Protein AF-A0A920DNC6-F1 (afdb_monomer)

Secondary structure (DSSP, 8-state):
-HHHHHHHHHHHHHHHHHHHHHHHHHHHHHHH-S---EES-HHHHHHHHHHHHHHHHHHHHHHHHHHH-STTS--EE-PPTTTTS---

Mean predicted aligned error: 9.61 Å

pLDDT: mean 72.64, std 10.64, range [41.84, 86.62]

Solvent-accessible surface area (backbone atoms only — not comparable to full-atom values): 5074 Å² total; per-residue (Å²): 112,69,69,60,52,51,53,53,51,43,53,52,50,41,53,53,52,51,48,54,53,47,49,49,42,68,70,44,40,81,77,56,56,89,62,54,48,34,42,62,42,58,68,55,43,28,51,50,23,36,72,72,57,33,52,71,54,5,48,54,52,30,50,54,48,50,74,41,52,43,97,90,42,70,68,48,79,62,75,60,86,69,78,86,62,80,87,127

Radius of gyration: 14.3 Å; Cα contacts (8 Å, |Δi|>4): 68; chains: 1; bounding box: 39×27×36 Å

Foldseek 3Di:
DVVVVVQVVQQVVLVVVLVVVVVCCVVCVVVPDQLQLEPPRLNVQLVVLCVQPNRPRSVVRSVVSVVQSDPPHHHYYDHRPRPPPDDD

Structure (mmCIF, N/CA/C/O backbone):
data_AF-A0A920DNC6-F1
#
_entry.id   AF-A0A920DNC6-F1
#
loop_
_atom_site.group_PDB
_atom_site.id
_atom_site.type_symbol
_atom_site.label_atom_id
_atom_site.label_alt_id
_atom_site.label_comp_id
_atom_site.label_asym_id
_atom_site.label_entity_id
_atom_site.label_seq_id
_atom_site.pdbx_PDB_ins_code
_atom_site.Cartn_x
_atom_site.Cartn_y
_atom_site.Cartn_z
_atom_site.occupancy
_atom_site.B_iso_or_equiv
_atom_site.auth_seq_id
_atom_site.auth_comp_id
_atom_site.auth_asym_id
_atom_site.auth_atom_id
_atom_site.pdbx_PDB_model_num
ATOM 1 N N . MET A 1 1 ? -18.437 13.880 20.005 1.00 51.56 1 MET A N 1
ATOM 2 C CA . MET A 1 1 ? -18.420 14.890 18.917 1.00 51.56 1 MET A CA 1
ATOM 3 C C . MET A 1 1 ? -17.036 15.040 18.281 1.00 51.56 1 MET A C 1
ATOM 5 O O . MET A 1 1 ? -16.932 14.876 17.072 1.00 51.56 1 MET A O 1
ATOM 9 N N . LEU A 1 2 ? -15.969 15.233 19.071 1.00 55.44 2 LEU A N 1
ATOM 10 C CA . LEU A 1 2 ? -14.588 15.382 18.574 1.00 55.44 2 LEU A CA 1
ATOM 11 C C . LEU A 1 2 ? -14.091 14.182 17.737 1.00 55.44 2 LEU A C 1
ATOM 13 O O . LEU A 1 2 ? -13.520 14.370 16.669 1.00 55.44 2 LEU A O 1
ATOM 17 N N . HIS A 1 3 ? -14.405 12.949 18.155 1.00 56.19 3 HIS A N 1
ATOM 18 C CA . HIS A 1 3 ? -14.049 11.725 17.418 1.00 56.19 3 HIS A CA 1
ATOM 19 C C . HIS A 1 3 ? -14.661 11.641 16.006 1.00 56.19 3 HIS A C 1
ATOM 21 O O . HIS A 1 3 ? -13.996 11.190 15.080 1.00 56.19 3 HIS A O 1
ATOM 27 N N . ASN A 1 4 ? -15.897 12.113 15.799 1.00 58.62 4 ASN A N 1
ATOM 28 C CA . ASN A 1 4 ? -16.531 12.085 14.473 1.00 58.62 4 ASN A CA 1
ATOM 29 C C . ASN A 1 4 ? -15.981 13.163 13.535 1.00 58.62 4 ASN A C 1
ATOM 31 O O . ASN A 1 4 ? -15.896 12.937 12.328 1.00 58.62 4 ASN A O 1
ATOM 35 N N . LEU A 1 5 ? -15.581 14.312 14.083 1.00 60.97 5 LEU A N 1
ATOM 36 C CA . LEU A 1 5 ? -14.955 15.373 13.302 1.00 60.97 5 LEU A CA 1
ATOM 37 C C . LEU A 1 5 ? -13.560 14.943 12.831 1.00 60.97 5 LEU A C 1
ATOM 39 O O . LEU A 1 5 ? -13.254 15.062 11.648 1.00 60.97 5 LEU A O 1
ATOM 43 N N . ILE A 1 6 ? -12.770 14.338 13.727 1.00 66.31 6 ILE A N 1
ATOM 44 C CA . ILE A 1 6 ? -11.460 13.753 13.409 1.00 66.31 6 ILE A CA 1
ATOM 45 C C . ILE A 1 6 ? -11.608 12.654 12.350 1.00 66.31 6 ILE A C 1
ATOM 47 O O . ILE A 1 6 ? -10.890 12.674 11.359 1.00 66.31 6 ILE A O 1
ATOM 51 N N . ASN A 1 7 ? -12.590 11.755 12.478 1.00 67.94 7 ASN A N 1
ATOM 52 C CA . ASN A 1 7 ? -12.816 10.691 11.494 1.00 67.94 7 ASN A CA 1
ATOM 53 C C . ASN A 1 7 ? -13.163 11.219 10.090 1.00 67.94 7 ASN A C 1
ATOM 55 O O . ASN A 1 7 ? -12.720 10.654 9.088 1.00 67.94 7 ASN A O 1
ATOM 59 N N . ASN A 1 8 ? -13.949 12.295 9.991 1.00 69.06 8 ASN A N 1
ATOM 60 C CA . ASN A 1 8 ? -14.268 12.913 8.701 1.00 69.06 8 ASN A CA 1
ATOM 61 C C . ASN A 1 8 ? -13.074 13.668 8.108 1.00 69.06 8 ASN A C 1
ATOM 63 O O . ASN A 1 8 ? -12.836 13.576 6.903 1.00 69.06 8 ASN A O 1
ATOM 67 N N . LEU A 1 9 ? -12.296 14.354 8.946 1.00 73.12 9 LEU A N 1
ATOM 68 C CA . LEU A 1 9 ? -11.082 15.042 8.517 1.00 73.12 9 LEU A CA 1
ATOM 69 C C . LEU A 1 9 ? -10.020 14.045 8.040 1.00 73.12 9 LEU A C 1
ATOM 71 O O . LEU A 1 9 ? -9.413 14.241 6.990 1.00 73.12 9 LEU A O 1
ATOM 75 N N . GLU A 1 10 ? -9.863 12.929 8.757 1.00 72.69 10 GLU A N 1
ATOM 76 C CA . GLU A 1 10 ? -8.960 11.849 8.374 1.00 72.69 10 GLU A CA 1
ATOM 77 C C . GLU A 1 10 ? -9.360 11.258 7.018 1.00 72.69 10 GLU A C 1
ATOM 79 O O . GLU A 1 10 ? -8.511 11.146 6.137 1.00 72.69 10 GLU A O 1
ATOM 84 N N . LYS A 1 11 ? -10.648 10.977 6.776 1.00 69.31 11 LYS A N 1
ATOM 85 C CA . LYS A 1 11 ? -11.131 10.522 5.455 1.00 69.31 11 LYS A CA 1
ATOM 86 C C . LYS A 1 11 ? -10.823 11.512 4.332 1.00 69.31 11 LYS A C 1
ATOM 88 O O . LYS A 1 11 ? -10.498 11.092 3.219 1.00 69.31 11 LYS A O 1
ATOM 93 N N . TYR A 1 12 ? -10.931 12.809 4.605 1.00 80.88 12 TYR A N 1
ATOM 94 C CA . TYR A 1 12 ? -10.618 13.845 3.626 1.00 80.88 12 TYR A CA 1
ATOM 95 C C . TYR A 1 12 ? -9.120 13.857 3.300 1.00 80.88 12 TYR A C 1
ATOM 97 O O . TYR A 1 12 ? -8.731 13.857 2.131 1.00 80.88 12 TYR A O 1
ATOM 105 N N . PHE A 1 13 ? -8.282 13.741 4.329 1.00 79.06 13 PHE A N 1
ATOM 106 C CA . PHE A 1 13 ? -6.834 13.658 4.184 1.00 79.06 13 PHE A CA 1
ATOM 107 C C . PHE A 1 13 ? -6.390 12.387 3.447 1.00 79.06 13 PHE A C 1
ATOM 109 O O . PHE A 1 13 ? -5.504 12.470 2.600 1.00 79.06 13 PHE A O 1
ATOM 116 N N . VAL A 1 14 ? -7.052 11.235 3.670 1.00 71.06 14 VAL A N 1
ATOM 117 C CA . VAL A 1 14 ? -6.819 9.998 2.886 1.00 71.06 14 VAL A CA 1
ATOM 118 C C . VAL A 1 14 ? -6.967 10.304 1.404 1.00 71.06 14 VAL A C 1
ATOM 120 O O . VAL A 1 14 ? -6.132 9.908 0.598 1.00 71.06 14 VAL A O 1
ATOM 123 N N . LYS A 1 15 ? -8.063 10.977 1.042 1.00 74.62 15 LYS A N 1
ATOM 124 C CA . LYS A 1 15 ? -8.422 11.267 -0.347 1.00 74.62 15 LYS A CA 1
ATOM 125 C C . LYS A 1 15 ? -7.389 12.168 -1.008 1.00 74.62 15 LYS A C 1
ATOM 127 O O . LYS A 1 15 ? -6.984 11.885 -2.131 1.00 74.62 15 LYS A O 1
ATOM 132 N N . VAL A 1 16 ? -6.940 13.200 -0.298 1.00 79.50 16 VAL A N 1
ATOM 133 C CA . VAL A 1 16 ? -5.881 14.098 -0.773 1.00 79.50 16 VAL A CA 1
ATOM 134 C C . VAL A 1 16 ? -4.567 13.333 -0.937 1.00 79.50 16 VAL A C 1
ATOM 136 O O . VAL A 1 16 ? -3.936 13.418 -1.986 1.00 79.50 16 VAL A O 1
ATOM 139 N N . LEU A 1 17 ? -4.180 12.510 0.038 1.00 71.50 17 LEU A N 1
ATOM 140 C CA . LEU A 1 17 ? -2.941 11.736 -0.037 1.00 71.50 17 LEU A CA 1
ATOM 141 C C . LEU A 1 17 ? -2.976 10.700 -1.171 1.00 71.50 17 LEU A C 1
ATOM 143 O O . LEU A 1 17 ? -2.018 10.573 -1.929 1.00 71.50 17 LEU A O 1
ATOM 147 N N . LEU A 1 18 ? -4.105 10.005 -1.339 1.00 72.19 18 LEU A N 1
ATOM 148 C CA . LEU A 1 18 ? -4.348 9.103 -2.466 1.00 72.19 18 LEU A CA 1
ATOM 149 C C . LEU A 1 18 ? -4.256 9.834 -3.800 1.00 72.19 18 LEU A C 1
ATOM 151 O O . LEU A 1 18 ? -3.719 9.276 -4.750 1.00 72.19 18 LEU A O 1
ATOM 155 N N . PHE A 1 19 ? -4.761 11.063 -3.879 1.00 77.19 19 PHE A N 1
ATOM 156 C CA . PHE A 1 19 ? -4.678 11.880 -5.081 1.00 77.19 19 PHE A CA 1
ATOM 157 C C . PHE A 1 19 ? -3.223 12.197 -5.443 1.00 77.19 19 PHE A C 1
ATOM 159 O O . PHE A 1 19 ? -2.821 11.944 -6.575 1.00 77.19 19 PHE A O 1
ATOM 166 N N . PHE A 1 20 ? -2.403 12.623 -4.477 1.00 72.75 20 PHE A N 1
ATOM 167 C CA . PHE A 1 20 ? -0.967 12.837 -4.696 1.00 72.75 20 PHE A CA 1
ATOM 168 C C . PHE A 1 20 ? -0.233 11.551 -5.088 1.00 72.75 20 PHE A C 1
ATOM 170 O O . PHE A 1 20 ? 0.548 11.560 -6.036 1.00 72.75 20 PHE A O 1
ATOM 177 N N . ILE A 1 21 ? -0.518 10.429 -4.420 1.00 70.19 21 ILE A N 1
ATOM 178 C CA . ILE A 1 21 ? 0.061 9.120 -4.764 1.00 70.19 21 ILE A CA 1
ATOM 179 C C . ILE A 1 21 ? -0.340 8.704 -6.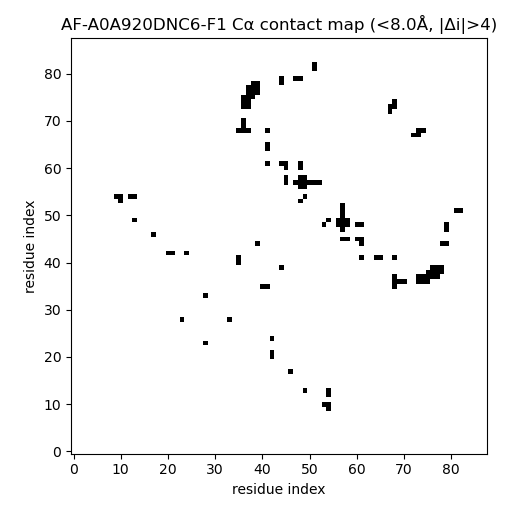183 1.00 70.19 21 ILE A C 1
ATOM 181 O O . ILE A 1 21 ? 0.472 8.137 -6.912 1.00 70.19 21 ILE A O 1
ATOM 185 N N . ASN A 1 22 ? -1.576 8.982 -6.597 1.00 67.94 22 ASN A N 1
ATOM 186 C CA . ASN A 1 22 ? -2.070 8.622 -7.920 1.00 67.94 22 ASN A CA 1
ATOM 187 C C . ASN A 1 22 ? -1.510 9.545 -9.010 1.00 67.94 22 ASN A C 1
ATOM 189 O O . ASN A 1 22 ? -1.178 9.056 -10.080 1.00 67.94 22 ASN A O 1
ATOM 193 N N . ILE A 1 23 ? -1.316 10.839 -8.733 1.00 73.88 23 ILE A N 1
ATOM 194 C CA . ILE A 1 23 ? -0.561 11.741 -9.615 1.00 73.88 23 ILE A CA 1
ATOM 195 C C . ILE A 1 23 ? 0.870 11.234 -9.758 1.00 73.88 23 ILE A C 1
ATOM 197 O O . ILE A 1 23 ? 1.341 11.050 -10.875 1.00 73.88 23 ILE A O 1
ATOM 201 N N . TYR A 1 24 ? 1.540 10.921 -8.648 1.00 68.44 24 TYR A N 1
ATOM 202 C CA . TYR A 1 24 ? 2.894 10.379 -8.692 1.00 68.44 24 TYR A CA 1
ATOM 203 C C . TYR A 1 24 ? 2.933 9.083 -9.505 1.00 68.44 24 TYR A C 1
ATOM 205 O O . TYR A 1 24 ? 3.781 8.924 -10.370 1.00 68.44 24 TYR A O 1
ATOM 213 N N . LYS A 1 25 ? 1.956 8.187 -9.325 1.00 64.50 25 LYS A N 1
ATOM 214 C CA . LYS A 1 25 ? 1.811 6.991 -10.155 1.00 64.50 25 LYS A CA 1
ATOM 215 C C . LYS A 1 25 ? 1.603 7.349 -11.628 1.00 64.50 25 LYS A C 1
ATOM 217 O O . LYS A 1 25 ? 2.307 6.821 -12.463 1.00 64.50 25 LYS A O 1
ATOM 222 N N . VAL A 1 26 ? 0.681 8.226 -11.992 1.00 62.88 26 VAL A N 1
ATOM 223 C CA . VAL A 1 26 ? 0.377 8.503 -13.407 1.00 62.88 26 VAL A CA 1
ATOM 224 C C . VAL A 1 26 ? 1.536 9.204 -14.120 1.00 62.88 26 VAL A C 1
ATOM 226 O O . VAL A 1 26 ? 1.794 8.900 -15.279 1.00 62.88 26 VAL A O 1
ATOM 229 N N . PHE A 1 27 ? 2.271 10.078 -13.431 1.00 66.94 27 PHE A N 1
ATOM 230 C CA . PHE A 1 27 ? 3.400 10.806 -14.013 1.00 66.94 27 PHE A CA 1
ATOM 231 C C . PHE A 1 27 ? 4.719 10.018 -13.967 1.00 66.94 27 PHE 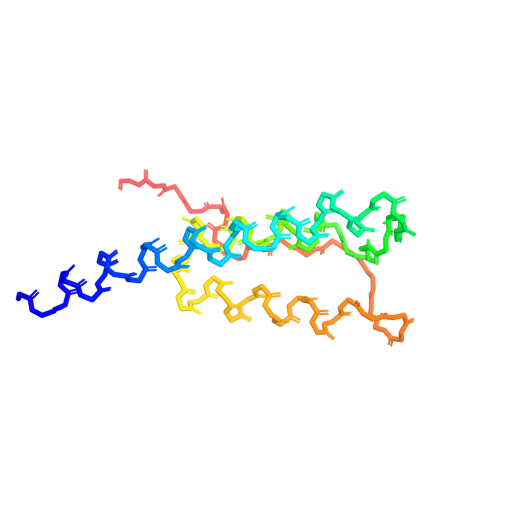A C 1
ATOM 233 O O . PHE A 1 27 ? 5.482 10.064 -14.927 1.00 66.94 27 PHE A O 1
ATOM 240 N N . ILE A 1 28 ? 4.990 9.269 -12.890 1.00 63.06 28 ILE A N 1
ATOM 241 C CA . ILE A 1 28 ? 6.255 8.530 -12.705 1.00 63.06 28 ILE A CA 1
ATOM 242 C C . ILE A 1 28 ? 6.134 7.066 -13.158 1.00 63.06 28 ILE A C 1
ATOM 244 O O . ILE A 1 28 ? 7.086 6.533 -13.715 1.00 63.06 28 ILE A O 1
ATOM 248 N N . SER A 1 29 ? 4.990 6.388 -12.983 1.00 64.56 29 SER A N 1
ATOM 249 C CA . SER A 1 29 ? 4.818 4.974 -13.385 1.00 64.56 29 SER A CA 1
ATOM 250 C C . SER A 1 29 ? 5.075 4.680 -14.866 1.00 64.56 29 SER A C 1
ATOM 252 O O . SER A 1 29 ? 5.612 3.599 -15.110 1.00 64.56 29 SER A O 1
ATOM 254 N N . PRO A 1 30 ? 4.732 5.537 -15.854 1.00 58.97 30 PRO A N 1
ATOM 255 C CA . PRO A 1 30 ? 5.114 5.265 -17.241 1.00 58.97 30 PRO A CA 1
ATOM 256 C C . PRO A 1 30 ? 6.632 5.348 -17.445 1.00 58.97 30 PRO A C 1
ATOM 258 O O . PRO A 1 30 ? 7.162 4.669 -18.315 1.00 58.97 30 PRO A O 1
ATOM 261 N N . TYR A 1 31 ? 7.335 6.119 -16.611 1.00 58.22 31 TYR A N 1
ATOM 262 C CA . TYR A 1 31 ? 8.787 6.280 -16.671 1.00 58.22 31 TYR A CA 1
ATOM 263 C C . TYR A 1 31 ? 9.554 5.225 -15.851 1.00 58.22 31 TYR A C 1
ATOM 265 O O . TYR A 1 31 ? 10.731 4.9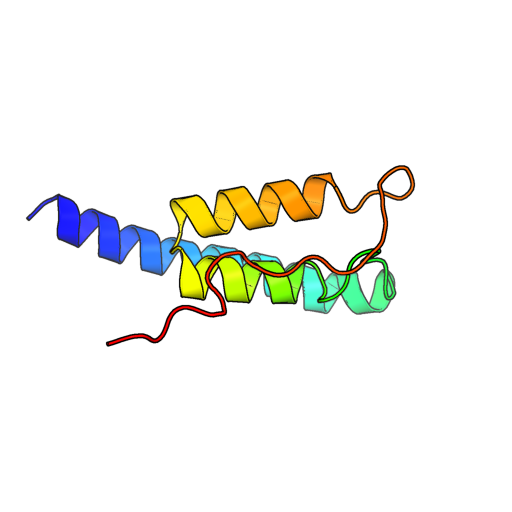84 -16.097 1.00 58.22 31 TYR A O 1
ATOM 273 N N . LEU A 1 32 ? 8.897 4.587 -14.873 1.00 57.44 32 LEU A N 1
ATOM 274 C CA . LEU A 1 32 ? 9.530 3.687 -13.901 1.00 57.44 32 LEU A CA 1
ATOM 275 C C . LEU A 1 32 ? 9.250 2.187 -14.134 1.00 57.44 32 LEU A C 1
ATOM 277 O O . LEU A 1 32 ? 9.792 1.353 -13.411 1.00 57.44 32 LEU A O 1
ATOM 281 N N . GLY A 1 33 ? 8.420 1.825 -15.119 1.00 58.62 33 GLY A N 1
ATOM 282 C CA . GLY A 1 33 ? 8.064 0.430 -15.416 1.00 58.62 33 GLY A CA 1
ATOM 283 C C . GLY A 1 33 ? 7.340 -0.293 -14.264 1.00 58.62 33 GLY A C 1
ATOM 284 O O . GLY A 1 33 ? 6.924 0.318 -13.276 1.00 58.62 33 GLY A O 1
ATOM 285 N N . GLN A 1 34 ? 7.176 -1.621 -14.366 1.00 58.75 34 GLN A N 1
ATOM 286 C CA . GLN A 1 34 ? 6.652 -2.471 -13.280 1.00 58.75 34 GLN A CA 1
ATOM 287 C C . GLN A 1 34 ? 7.687 -2.638 -12.148 1.00 58.75 34 GLN A C 1
ATOM 289 O O . GLN A 1 34 ? 8.113 -3.740 -11.828 1.00 58.75 34 GLN A O 1
ATOM 294 N N . ASN A 1 35 ? 8.088 -1.541 -11.501 1.00 63.81 35 ASN A N 1
ATOM 295 C CA . ASN A 1 35 ? 9.074 -1.563 -10.413 1.00 63.81 35 ASN A CA 1
ATOM 296 C C . ASN A 1 35 ? 8.519 -2.127 -9.089 1.00 63.81 35 ASN A C 1
ATOM 298 O O . ASN A 1 35 ? 9.237 -2.270 -8.098 1.00 63.81 35 ASN A O 1
ATOM 302 N N . CYS A 1 36 ? 7.220 -2.443 -9.046 1.00 71.62 36 CYS A N 1
ATOM 303 C CA . CYS A 1 36 ? 6.620 -3.132 -7.912 1.00 71.62 36 CYS A CA 1
ATOM 304 C C . CYS A 1 36 ? 7.049 -4.600 -7.911 1.00 71.62 36 CYS A C 1
ATOM 306 O O . CYS A 1 36 ? 6.470 -5.422 -8.611 1.00 71.62 36 CYS A O 1
ATOM 308 N N . ARG A 1 37 ? 8.018 -4.934 -7.057 1.00 75.19 37 ARG A N 1
ATOM 309 C CA . ARG A 1 37 ? 8.485 -6.313 -6.842 1.00 75.19 37 ARG A CA 1
ATOM 310 C C . ARG A 1 37 ? 7.455 -7.225 -6.165 1.00 75.19 37 ARG A C 1
ATOM 312 O O . ARG A 1 37 ? 7.648 -8.438 -6.112 1.00 75.19 37 ARG A O 1
ATOM 319 N N . TYR A 1 38 ? 6.385 -6.646 -5.620 1.00 78.25 38 TYR A N 1
ATOM 320 C CA . TYR A 1 38 ? 5.301 -7.379 -4.978 1.00 78.25 38 TYR A CA 1
ATOM 321 C C . TYR A 1 38 ? 3.984 -7.258 -5.745 1.00 78.25 38 TYR A C 1
ATOM 323 O O . TYR A 1 38 ? 3.639 -6.180 -6.235 1.00 78.25 38 TYR A O 1
ATOM 331 N N . HIS A 1 39 ? 3.214 -8.346 -5.749 1.00 79.62 39 HIS A N 1
ATOM 332 C CA . HIS A 1 39 ? 1.853 -8.410 -6.269 1.00 79.62 39 HIS A CA 1
ATOM 333 C C . HIS A 1 39 ? 0.824 -8.445 -5.123 1.00 79.62 39 HIS A C 1
ATOM 335 O O . HIS A 1 39 ? 1.039 -9.137 -4.129 1.00 79.62 39 HIS A O 1
ATOM 341 N N . PRO A 1 40 ? -0.301 -7.716 -5.223 1.00 79.38 40 PRO A N 1
ATOM 342 C CA . PRO A 1 40 ? 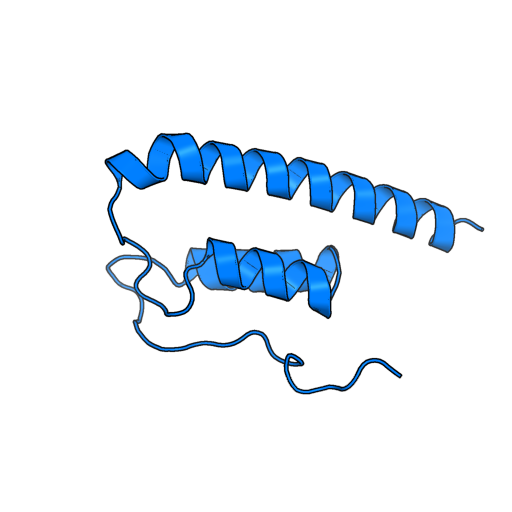-0.588 -6.655 -6.190 1.00 79.38 40 PRO A CA 1
ATOM 343 C C . PRO A 1 40 ? 0.330 -5.430 -5.986 1.00 79.38 40 PRO A C 1
ATOM 345 O O . PRO A 1 40 ? 1.012 -5.319 -4.966 1.00 79.38 40 PRO A O 1
ATOM 348 N N . THR A 1 41 ? 0.353 -4.513 -6.964 1.00 83.75 41 THR A N 1
ATOM 349 C CA . THR A 1 41 ? 1.241 -3.330 -6.939 1.00 83.75 41 THR A CA 1
ATOM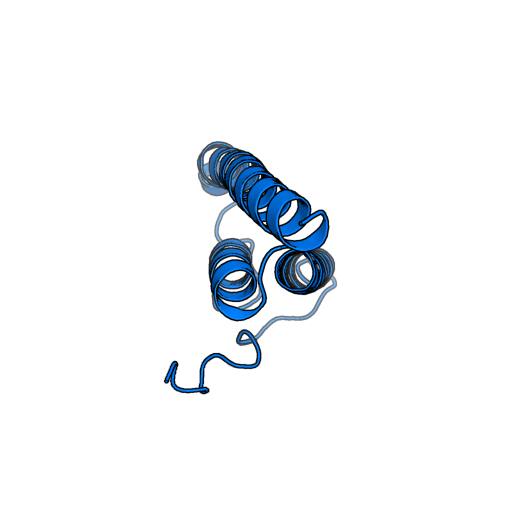 350 C C . THR A 1 41 ? 1.101 -2.525 -5.641 1.00 83.75 41 THR A C 1
ATOM 352 O O . THR A 1 41 ? 0.010 -2.472 -5.069 1.00 83.75 41 THR A O 1
ATOM 355 N N . CYS A 1 42 ? 2.153 -1.817 -5.210 1.00 79.75 42 CYS A N 1
ATOM 356 C CA . CYS A 1 42 ? 2.131 -0.993 -3.990 1.00 79.75 42 CYS A CA 1
ATOM 357 C C . CYS A 1 42 ? 0.954 -0.004 -3.962 1.00 79.75 42 CYS A C 1
ATOM 359 O O . CYS A 1 42 ? 0.355 0.214 -2.915 1.00 79.75 42 CYS A O 1
ATOM 361 N N . SER A 1 43 ? 0.577 0.546 -5.121 1.00 77.69 43 SER A N 1
ATOM 362 C CA . SER A 1 43 ? -0.584 1.437 -5.251 1.00 77.69 43 SER A CA 1
ATOM 363 C C . SER A 1 43 ? -1.927 0.730 -5.030 1.00 77.69 43 SER A C 1
ATOM 365 O O . SER A 1 43 ? -2.819 1.279 -4.386 1.00 77.69 43 SER A O 1
ATOM 367 N N . THR A 1 44 ? -2.068 -0.499 -5.534 1.00 82.56 44 THR A N 1
ATOM 368 C CA . THR A 1 44 ? -3.263 -1.325 -5.333 1.00 82.56 44 THR A CA 1
ATOM 369 C C . THR A 1 44 ? -3.369 -1.741 -3.872 1.00 82.56 44 THR A C 1
ATOM 371 O O . THR A 1 44 ? -4.425 -1.573 -3.272 1.00 82.56 44 THR A O 1
ATOM 374 N N . TYR A 1 45 ? -2.255 -2.187 -3.284 1.00 86.06 45 TYR A N 1
ATOM 375 C CA . TYR A 1 45 ? -2.178 -2.517 -1.865 1.00 86.06 45 TYR A CA 1
ATOM 376 C C . TYR A 1 45 ? -2.540 -1.315 -0.992 1.00 86.06 45 TYR A C 1
ATOM 378 O O . TYR A 1 45 ? -3.318 -1.448 -0.056 1.00 86.06 45 TYR A O 1
ATOM 386 N N . ALA A 1 46 ? -2.037 -0.123 -1.328 1.00 83.19 46 ALA A N 1
ATOM 387 C CA . ALA A 1 46 ? -2.341 1.083 -0.571 1.00 83.19 46 ALA A CA 1
ATOM 388 C C . ALA A 1 46 ? -3.828 1.446 -0.617 1.00 83.19 46 ALA A C 1
ATOM 390 O O . ALA A 1 46 ? -4.427 1.776 0.407 1.00 83.19 46 ALA A O 1
ATOM 391 N N . LYS A 1 47 ? -4.445 1.328 -1.798 1.00 82.00 47 LYS A N 1
ATOM 392 C CA . LYS A 1 47 ? -5.883 1.541 -1.971 1.00 82.00 47 LYS A CA 1
ATOM 393 C C . LYS A 1 47 ? -6.697 0.554 -1.131 1.00 82.00 47 LYS A C 1
ATOM 395 O O . LYS A 1 47 ? -7.581 0.986 -0.397 1.00 82.00 47 LYS A O 1
ATOM 400 N N . GLU A 1 48 ? -6.381 -0.737 -1.201 1.00 84.69 48 GLU A N 1
ATOM 401 C CA . GLU A 1 48 ? -7.065 -1.771 -0.413 1.00 84.69 48 GLU A CA 1
ATOM 402 C C . GLU A 1 48 ? -6.855 -1.565 1.096 1.00 84.69 48 GLU A C 1
ATOM 404 O O . GLU A 1 48 ? -7.814 -1.612 1.864 1.00 84.69 48 GLU A O 1
ATOM 409 N N . ALA A 1 49 ? -5.635 -1.239 1.531 1.00 86.31 49 ALA A N 1
ATOM 410 C CA . ALA A 1 49 ? -5.305 -1.014 2.937 1.00 86.31 49 ALA A CA 1
ATOM 411 C C . ALA A 1 49 ? -6.071 0.173 3.525 1.00 86.31 49 ALA A C 1
ATOM 413 O O . ALA A 1 49 ? -6.583 0.087 4.640 1.00 86.31 49 ALA A O 1
ATOM 414 N N . LEU A 1 50 ? -6.204 1.259 2.763 1.00 82.50 50 LEU A N 1
ATOM 415 C CA . LEU A 1 50 ? -7.004 2.421 3.146 1.00 82.50 50 LEU A CA 1
ATOM 416 C C . LEU A 1 50 ? -8.510 2.122 3.159 1.00 82.50 50 LEU A C 1
ATOM 418 O O . LEU A 1 50 ? -9.226 2.668 3.997 1.00 82.50 50 LEU A O 1
ATOM 422 N N . GLN A 1 51 ? -8.996 1.257 2.264 1.00 80.75 51 GLN A N 1
ATOM 423 C CA . GLN A 1 51 ? -10.407 0.857 2.211 1.00 80.75 51 GLN A CA 1
ATOM 424 C C . GLN A 1 51 ? -10.814 -0.113 3.329 1.00 80.75 51 GLN A C 1
ATOM 426 O O . GLN A 1 51 ? -11.962 -0.058 3.772 1.00 80.75 51 GLN A O 1
ATOM 431 N N . ILE A 1 52 ? -9.906 -0.995 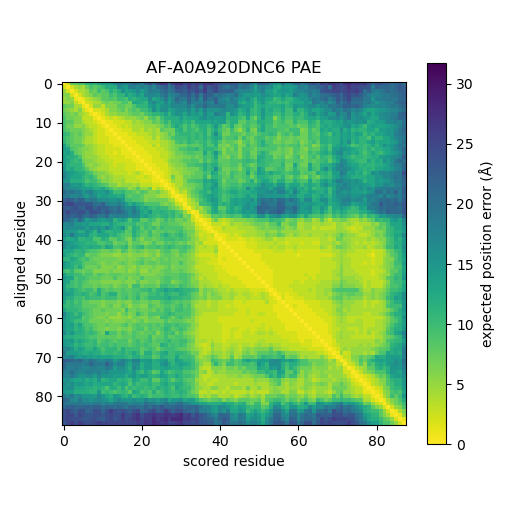3.754 1.00 83.06 52 ILE A N 1
ATOM 432 C CA . ILE A 1 52 ? -10.160 -2.010 4.787 1.00 83.06 52 ILE A CA 1
ATOM 433 C C . ILE A 1 52 ? -9.884 -1.438 6.183 1.00 83.06 52 ILE A C 1
ATOM 435 O O . ILE A 1 52 ? -10.728 -1.536 7.065 1.00 83.06 52 ILE A O 1
ATOM 439 N N . HIS A 1 53 ? -8.735 -0.782 6.383 1.00 82.44 53 HIS A N 1
ATOM 440 C CA . HIS A 1 53 ? -8.274 -0.362 7.714 1.00 82.44 53 HIS A CA 1
ATOM 441 C C . HIS A 1 53 ? -8.436 1.135 8.024 1.00 82.44 53 HIS A C 1
ATOM 443 O O . HIS A 1 53 ? -8.137 1.563 9.142 1.00 82.44 53 HIS A O 1
ATOM 449 N N . GLY A 1 54 ? -8.864 1.954 7.060 1.00 81.19 54 GLY A N 1
ATOM 450 C CA . GLY A 1 54 ? -8.943 3.414 7.207 1.00 81.19 54 GLY A CA 1
ATOM 451 C C . GLY A 1 54 ? -7.582 4.124 7.121 1.00 81.19 54 GLY A C 1
ATOM 452 O O . GLY A 1 54 ? -6.572 3.512 6.779 1.00 81.19 54 GLY A O 1
ATOM 453 N N . LEU A 1 55 ? -7.535 5.432 7.426 1.00 76.50 55 LEU A N 1
ATOM 454 C CA . LEU A 1 55 ? -6.344 6.281 7.220 1.00 76.50 55 LEU A CA 1
ATOM 455 C C . LEU A 1 55 ? -5.121 5.780 7.996 1.00 76.50 55 LEU A C 1
ATOM 457 O O . LEU A 1 55 ? -4.092 5.497 7.394 1.00 76.50 55 LEU A O 1
ATOM 461 N N . ARG A 1 56 ? -5.219 5.671 9.325 1.00 80.31 56 ARG A N 1
ATOM 462 C CA . ARG A 1 56 ? -4.057 5.415 10.194 1.00 80.31 56 ARG A CA 1
ATOM 463 C C . ARG A 1 56 ? -3.369 4.089 9.882 1.00 80.31 56 ARG A C 1
ATOM 465 O O . ARG A 1 56 ? -2.188 4.063 9.543 1.00 80.31 56 ARG A O 1
ATOM 472 N N . LYS A 1 57 ? -4.117 2.986 9.965 1.00 81.94 57 LYS A N 1
ATOM 473 C CA . LYS A 1 57 ? -3.588 1.646 9.672 1.00 81.94 57 LYS A CA 1
ATOM 474 C C . LYS A 1 57 ? -3.316 1.461 8.178 1.00 81.94 57 LYS A C 1
ATOM 476 O O . LYS A 1 57 ? -2.307 0.855 7.831 1.00 81.94 57 LYS A O 1
ATOM 481 N N . GLY A 1 58 ? -4.157 2.014 7.302 1.00 84.38 58 GLY A N 1
ATOM 482 C CA . GLY A 1 58 ? -3.964 1.933 5.857 1.00 84.38 58 GLY A CA 1
ATOM 483 C C . GLY A 1 58 ? -2.676 2.615 5.401 1.00 84.38 58 GLY A C 1
ATOM 484 O O . GLY A 1 58 ? -1.910 2.010 4.656 1.00 84.38 58 GLY A O 1
ATOM 485 N N . ILE A 1 59 ? -2.369 3.816 5.907 1.00 82.62 59 ILE A N 1
ATOM 486 C CA . ILE A 1 59 ? -1.093 4.503 5.649 1.00 82.62 59 ILE A CA 1
ATOM 487 C C . ILE A 1 59 ? 0.077 3.704 6.211 1.00 82.62 59 ILE A C 1
ATOM 489 O O . ILE A 1 59 ? 1.045 3.483 5.489 1.00 82.62 59 ILE A O 1
ATOM 493 N N . ALA A 1 60 ? -0.004 3.236 7.459 1.00 85.44 60 ALA A N 1
ATOM 494 C CA . ALA A 1 60 ? 1.082 2.471 8.070 1.00 85.44 60 ALA A CA 1
ATOM 495 C C . ALA A 1 60 ? 1.423 1.203 7.262 1.00 85.44 60 ALA A C 1
ATOM 497 O O . ALA A 1 60 ? 2.594 0.935 6.993 1.00 85.44 60 ALA A O 1
ATOM 498 N N . LEU A 1 61 ? 0.408 0.456 6.811 1.00 86.62 61 LEU A N 1
ATOM 499 C CA . LEU A 1 61 ? 0.575 -0.724 5.956 1.00 86.62 61 LEU A CA 1
ATOM 500 C C . LEU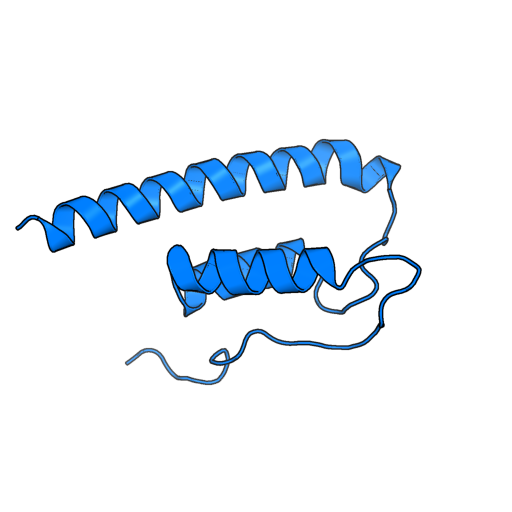 A 1 61 ? 1.136 -0.349 4.576 1.00 86.62 61 LEU A C 1
ATOM 502 O O . LEU A 1 61 ? 2.073 -0.988 4.097 1.00 86.62 61 LEU A O 1
ATOM 506 N N . SER A 1 62 ? 0.614 0.714 3.962 1.00 84.31 62 SER A N 1
ATOM 507 C CA . SER A 1 62 ? 1.063 1.205 2.651 1.00 84.31 62 SER A CA 1
ATOM 508 C C . SER A 1 62 ? 2.526 1.640 2.668 1.00 84.31 62 SER A C 1
ATOM 510 O O . SER A 1 62 ? 3.306 1.215 1.820 1.00 84.31 62 SER A O 1
ATOM 512 N N . LEU A 1 63 ? 2.921 2.448 3.656 1.00 82.44 63 LEU A N 1
ATOM 513 C CA . LEU A 1 63 ? 4.296 2.918 3.824 1.00 82.44 63 LEU A CA 1
ATOM 514 C C . LEU A 1 63 ? 5.241 1.756 4.108 1.00 82.44 63 LEU A C 1
ATOM 516 O O . LEU A 1 63 ? 6.286 1.654 3.473 1.00 82.44 63 LEU A O 1
ATOM 520 N N . LYS A 1 64 ? 4.848 0.824 4.985 1.00 83.44 64 LYS A N 1
ATOM 521 C CA . LYS A 1 64 ? 5.625 -0.391 5.253 1.00 83.44 64 LYS A CA 1
ATOM 522 C C . LYS A 1 64 ? 5.850 -1.211 3.980 1.00 83.44 64 LYS A C 1
ATOM 524 O O . LYS A 1 64 ? 6.938 -1.747 3.788 1.00 83.44 64 LYS A O 1
ATOM 529 N N . ARG A 1 65 ? 4.850 -1.296 3.097 1.00 82.62 65 ARG A N 1
ATOM 530 C CA . ARG A 1 65 ? 4.953 -1.992 1.806 1.00 82.62 65 ARG A CA 1
ATOM 531 C C . ARG A 1 65 ? 5.876 -1.260 0.832 1.00 82.62 65 ARG A C 1
ATOM 533 O O . ARG A 1 65 ? 6.699 -1.909 0.195 1.00 82.62 65 ARG A O 1
ATOM 540 N N . ILE A 1 66 ? 5.777 0.068 0.743 1.00 78.94 66 ILE A N 1
ATOM 541 C CA . ILE A 1 66 ? 6.645 0.897 -0.109 1.00 78.94 66 ILE A CA 1
ATOM 542 C C . ILE A 1 66 ? 8.100 0.811 0.368 1.00 78.94 66 ILE A C 1
ATOM 544 O O . ILE A 1 66 ? 8.979 0.543 -0.444 1.00 78.94 66 ILE A O 1
ATOM 548 N N . SER A 1 67 ? 8.353 0.914 1.678 1.00 76.56 67 SER A N 1
ATOM 549 C CA . SER A 1 67 ? 9.694 0.740 2.256 1.00 76.56 67 SER A CA 1
ATOM 550 C C . SER A 1 67 ? 10.291 -0.642 2.020 1.00 76.56 67 SER A C 1
ATOM 552 O O . SER A 1 67 ? 11.507 -0.753 2.019 1.00 76.56 67 SER A O 1
ATOM 554 N N . LYS A 1 68 ? 9.474 -1.685 1.816 1.00 75.81 68 LYS A N 1
ATOM 555 C CA . LYS A 1 68 ? 9.929 -3.034 1.431 1.00 75.81 68 LYS A CA 1
ATOM 556 C C . LYS A 1 68 ? 10.116 -3.206 -0.078 1.00 75.81 68 LYS A C 1
ATOM 558 O O . LYS A 1 68 ? 10.755 -4.163 -0.508 1.00 75.81 68 LYS A O 1
ATOM 563 N N . CYS A 1 69 ? 9.572 -2.300 -0.884 1.00 73.94 69 CYS A N 1
ATOM 564 C CA . CYS A 1 69 ? 9.633 -2.343 -2.339 1.00 73.94 69 CYS A CA 1
ATOM 565 C C . CYS A 1 69 ? 10.879 -1.608 -2.861 1.00 73.94 69 CYS A C 1
ATOM 567 O O . CYS A 1 69 ? 10.781 -0.633 -3.601 1.00 73.94 69 CYS A O 1
ATOM 569 N N . HIS A 1 70 ? 12.058 -2.076 -2.454 1.00 72.81 70 HIS A N 1
ATOM 570 C CA . HIS A 1 70 ? 13.364 -1.599 -2.919 1.00 72.81 70 HIS A CA 1
ATOM 571 C C . HIS A 1 70 ? 14.078 -2.715 -3.707 1.00 72.81 70 HIS A C 1
ATOM 573 O O . HIS A 1 70 ? 13.759 -3.891 -3.523 1.00 72.81 70 HIS A O 1
ATOM 579 N N . PRO A 1 71 ? 15.050 -2.402 -4.587 1.00 68.81 71 PRO A N 1
ATOM 580 C CA . PRO A 1 71 ? 15.763 -3.409 -5.383 1.00 68.81 71 PRO A CA 1
ATOM 581 C C . PRO A 1 71 ? 16.594 -4.400 -4.546 1.00 68.81 71 PRO A C 1
ATOM 583 O O . PRO A 1 71 ? 16.897 -5.491 -5.021 1.00 68.81 71 PRO A O 1
ATOM 586 N N . PHE A 1 72 ? 16.909 -4.053 -3.298 1.00 69.50 72 PHE A N 1
ATOM 587 C CA . PHE A 1 72 ? 17.529 -4.950 -2.310 1.00 69.50 72 PHE A CA 1
ATOM 588 C C . PHE A 1 72 ? 16.509 -5.582 -1.347 1.00 69.50 72 PHE A C 1
ATOM 590 O O . PHE A 1 72 ? 16.881 -6.222 -0.369 1.00 69.50 72 PHE A O 1
ATOM 597 N N . GLY A 1 73 ? 15.220 -5.343 -1.583 1.00 71.38 73 GLY A N 1
ATOM 598 C CA . GLY A 1 73 ? 14.115 -5.897 -0.817 1.00 71.38 73 GLY A CA 1
ATOM 599 C C . GLY A 1 73 ? 13.600 -7.195 -1.432 1.00 71.38 73 GLY A C 1
ATOM 600 O O . GLY A 1 73 ? 14.030 -7.623 -2.504 1.00 71.38 73 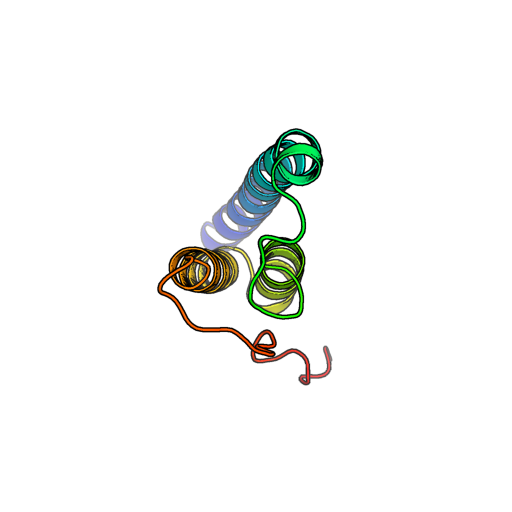GLY A O 1
ATOM 601 N N . GLY A 1 74 ? 12.653 -7.828 -0.743 1.00 76.19 74 GLY A N 1
ATOM 602 C CA . GLY A 1 74 ? 12.019 -9.055 -1.227 1.00 76.19 74 GLY A CA 1
ATOM 603 C C . GLY A 1 74 ? 11.077 -8.837 -2.417 1.00 76.19 74 GLY A C 1
ATOM 604 O O . GLY A 1 74 ? 10.794 -7.710 -2.824 1.00 76.19 74 GLY A O 1
ATOM 605 N N . SER A 1 75 ? 10.552 -9.938 -2.944 1.00 81.56 75 SER A N 1
ATOM 606 C CA . SER A 1 75 ? 9.533 -9.980 -3.995 1.00 81.56 75 SER A CA 1
ATOM 607 C C . SER A 1 75 ? 8.531 -11.084 -3.692 1.00 81.56 75 SER A C 1
ATOM 609 O O . SER A 1 75 ? 8.907 -12.098 -3.108 1.00 81.56 75 SER A O 1
ATOM 611 N N . GLY A 1 76 ? 7.275 -10.919 -4.098 1.00 81.88 76 GLY A N 1
ATOM 612 C CA . GLY A 1 76 ? 6.261 -11.960 -3.916 1.00 81.88 76 GLY A CA 1
ATOM 613 C C . GLY A 1 76 ? 4.833 -11.436 -3.847 1.00 81.88 76 GLY A C 1
ATOM 614 O O . GLY A 1 76 ? 4.562 -10.283 -4.178 1.00 81.88 76 GLY A O 1
ATOM 615 N N . VAL A 1 77 ? 3.905 -12.287 -3.418 1.00 81.31 77 VAL A N 1
ATOM 616 C CA . VAL A 1 77 ? 2.502 -11.903 -3.231 1.00 81.31 77 VAL A CA 1
ATOM 617 C C . VAL A 1 77 ? 2.280 -11.535 -1.771 1.00 81.31 77 VAL A C 1
ATOM 619 O O . VAL A 1 77 ? 2.553 -12.335 -0.883 1.00 81.31 77 VAL A O 1
ATOM 622 N N . ASP A 1 78 ? 1.798 -10.324 -1.519 1.00 80.88 78 ASP A N 1
ATOM 623 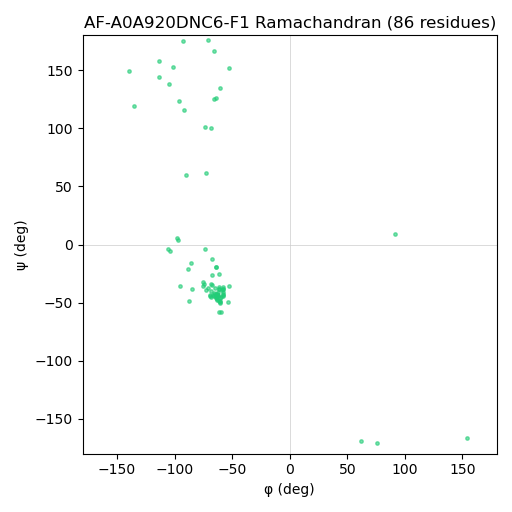C CA . ASP A 1 78 ? 1.438 -9.880 -0.170 1.00 80.88 78 ASP A CA 1
ATOM 624 C C . ASP A 1 78 ? 0.084 -9.158 -0.254 1.00 80.88 78 ASP A C 1
ATOM 626 O O . ASP A 1 78 ? -0.088 -8.188 -1.000 1.00 80.88 78 ASP A O 1
ATOM 630 N N . LEU A 1 79 ? -0.913 -9.687 0.446 1.00 83.62 79 LEU A N 1
ATOM 631 C CA . LEU A 1 79 ? -2.292 -9.205 0.421 1.00 83.62 79 LEU A CA 1
ATOM 632 C C . LEU A 1 79 ? -2.566 -8.372 1.666 1.00 83.62 79 LEU A C 1
ATOM 634 O O . LEU A 1 79 ? -1.930 -8.539 2.705 1.00 83.62 79 LEU A O 1
ATOM 638 N N . VAL A 1 80 ? -3.500 -7.431 1.561 1.00 84.06 80 VAL A N 1
ATOM 639 C CA . VAL A 1 80 ? -3.891 -6.645 2.730 1.00 84.06 80 VAL A CA 1
ATOM 640 C C . VAL A 1 80 ? -4.573 -7.583 3.735 1.00 84.06 80 VAL A C 1
ATOM 642 O O . VAL A 1 80 ? -5.547 -8.241 3.366 1.00 84.06 80 VAL A O 1
ATOM 645 N N . PRO A 1 81 ? -4.101 -7.650 4.993 1.00 76.56 81 PRO A N 1
ATOM 646 C CA . PRO A 1 81 ? -4.744 -8.470 6.019 1.00 76.56 81 PRO A CA 1
ATOM 647 C C . PRO A 1 81 ? -6.185 -7.984 6.243 1.00 76.56 81 PRO A C 1
ATOM 649 O O . PRO A 1 81 ? -6.397 -6.779 6.318 1.00 76.56 81 PRO A O 1
ATOM 652 N N . GLY A 1 82 ? -7.175 -8.874 6.328 1.00 69.88 82 GLY A N 1
ATOM 653 C CA . GLY A 1 82 ? -8.595 -8.497 6.485 1.00 69.88 82 GLY A CA 1
ATOM 654 C C . GLY A 1 82 ? -9.376 -8.329 5.173 1.00 69.88 82 GLY A C 1
ATOM 655 O O . GLY A 1 82 ? -10.514 -7.871 5.189 1.00 69.88 82 GLY A O 1
ATOM 656 N N . LYS A 1 83 ? -8.797 -8.708 4.024 1.00 62.06 83 LYS A N 1
ATOM 657 C CA . LYS A 1 83 ? -9.536 -8.801 2.751 1.00 62.06 83 LYS A CA 1
ATOM 658 C C . LYS A 1 83 ? -10.637 -9.881 2.775 1.00 62.06 83 LYS A C 1
ATOM 660 O O . LYS A 1 83 ? -11.570 -9.791 1.984 1.00 62.06 83 LYS A O 1
ATOM 665 N N . ASP A 1 84 ? -10.556 -10.828 3.711 1.00 54.84 84 ASP A N 1
ATOM 666 C CA . ASP A 1 84 ? -11.469 -11.974 3.834 1.00 54.84 84 ASP A CA 1
ATOM 667 C C . ASP A 1 84 ? -12.596 -11.768 4.866 1.00 54.84 84 ASP A C 1
ATOM 669 O O . ASP A 1 84 ? -13.382 -12.681 5.108 1.00 54.84 84 ASP A O 1
ATOM 673 N N . GLU A 1 85 ? -12.703 -10.588 5.491 1.00 49.72 85 GLU A N 1
ATOM 674 C CA . GLU A 1 85 ? -13.733 -10.331 6.505 1.00 49.72 85 GLU A CA 1
ATOM 675 C C . GLU A 1 85 ? -14.999 -9.727 5.860 1.00 49.72 85 GLU A C 1
ATOM 677 O O . GLU A 1 85 ? -14.945 -8.618 5.309 1.00 49.72 85 GLU A O 1
ATOM 682 N N . PRO A 1 86 ? -16.152 -10.428 5.891 1.00 41.84 86 PRO A N 1
ATOM 683 C CA . PRO A 1 86 ? -17.393 -9.924 5.322 1.00 41.84 86 PRO A CA 1
ATOM 684 C C . PRO A 1 86 ? -17.844 -8.677 6.086 1.00 41.84 86 PRO A C 1
ATOM 686 O O . PRO A 1 86 ? -17.992 -8.688 7.307 1.00 41.84 86 PRO A O 1
ATOM 689 N N . LYS A 1 87 ? -18.078 -7.586 5.351 1.00 48.84 87 LYS A N 1
ATOM 690 C CA . LYS A 1 87 ? -18.742 -6.394 5.885 1.00 48.84 87 LYS A CA 1
ATOM 691 C C . LYS A 1 87 ? -20.205 -6.753 6.162 1.00 48.84 87 LYS A C 1
ATOM 693 O O . LYS A 1 87 ? -20.983 -6.819 5.214 1.00 48.84 87 LYS A O 1
ATOM 698 N N . ASN A 1 88 ? -20.530 -7.029 7.424 1.00 42.47 88 ASN A N 1
ATOM 699 C CA . ASN A 1 88 ? -21.903 -7.041 7.936 1.00 42.47 88 ASN A CA 1
ATOM 700 C C . ASN A 1 88 ? -22.383 -5.603 8.161 1.00 42.47 88 ASN A C 1
ATOM 702 O O . ASN A 1 88 ? -21.593 -4.821 8.744 1.00 42.47 88 ASN A O 1
#

Sequence (88 aa):
MLHNLINNLEKYFVKVLLFFINIYKVFISPYLGQNCRYHPTCSTYAKEALQIHGLRKGIALSLKRISKCHPFGGSGVDLVPGKDEPKN